Protein AF-A0A8T7GUC9-F1 (afdb_monomer_lite)

Structure (mmCIF, N/CA/C/O backbone):
data_AF-A0A8T7GUC9-F1
#
_entry.id   AF-A0A8T7GUC9-F1
#
loop_
_atom_site.group_PDB
_atom_site.id
_atom_site.type_symbol
_atom_site.label_atom_id
_atom_site.label_alt_id
_atom_site.label_comp_id
_atom_site.label_asym_id
_atom_site.label_entity_id
_atom_site.label_seq_id
_atom_site.pdbx_PDB_ins_code
_atom_site.Cartn_x
_atom_site.Cartn_y
_atom_site.Cartn_z
_atom_site.occupancy
_atom_site.B_iso_or_equiv
_atom_site.auth_seq_id
_atom_site.auth_comp_id
_atom_site.auth_asym_id
_atom_site.auth_atom_id
_atom_site.pdbx_PDB_model_num
ATOM 1 N N . MET A 1 1 ? 23.635 9.190 18.626 1.00 53.66 1 MET A N 1
ATOM 2 C CA . MET A 1 1 ? 22.286 9.699 18.311 1.00 53.66 1 MET A CA 1
ATOM 3 C C . MET A 1 1 ? 22.229 9.868 16.805 1.00 53.66 1 MET A C 1
ATOM 5 O O . MET A 1 1 ? 22.880 10.772 16.297 1.00 53.66 1 MET A O 1
ATOM 9 N N . ALA A 1 2 ? 21.595 8.949 16.072 1.00 62.84 2 ALA A N 1
ATOM 10 C CA . ALA A 1 2 ? 21.289 9.241 14.674 1.00 62.84 2 ALA A CA 1
ATOM 11 C C . ALA A 1 2 ? 20.341 10.440 14.715 1.00 62.84 2 ALA A C 1
ATOM 13 O O . ALA A 1 2 ? 19.281 10.350 15.325 1.00 62.84 2 ALA A O 1
ATOM 14 N N . SER A 1 3 ? 20.786 11.591 14.218 1.00 78.69 3 SER A N 1
ATOM 15 C CA . SER A 1 3 ? 19.958 12.787 14.212 1.00 78.69 3 SER A CA 1
ATOM 16 C C . SER A 1 3 ? 18.722 12.484 13.375 1.00 78.69 3 SER A C 1
ATOM 18 O O . SER A 1 3 ? 18.846 11.925 12.287 1.00 78.69 3 SER A O 1
ATOM 20 N N . ASP A 1 4 ? 17.534 12.848 13.850 1.00 84.94 4 ASP A N 1
ATOM 21 C CA . ASP A 1 4 ? 16.271 12.621 13.128 1.00 84.94 4 ASP A CA 1
ATOM 22 C C . ASP A 1 4 ? 16.332 13.152 11.680 1.00 84.94 4 ASP A C 1
ATOM 24 O O . ASP A 1 4 ? 15.711 12.621 10.761 1.00 84.94 4 ASP A O 1
ATOM 28 N N . LYS A 1 5 ? 17.200 14.145 11.448 1.00 86.00 5 LYS A N 1
ATOM 29 C CA . LYS A 1 5 ? 17.576 14.687 10.139 1.00 86.00 5 LYS A CA 1
ATOM 30 C C . LYS A 1 5 ? 18.232 13.664 9.196 1.00 86.00 5 LYS A C 1
ATOM 32 O O . LYS A 1 5 ? 17.953 13.689 8.002 1.00 86.00 5 LYS A O 1
ATOM 37 N N . ALA A 1 6 ? 19.088 12.777 9.701 1.00 91.00 6 ALA A N 1
ATOM 38 C CA . ALA A 1 6 ? 19.717 11.712 8.921 1.00 91.00 6 ALA A CA 1
ATOM 39 C C . ALA A 1 6 ? 18.705 10.628 8.529 1.00 91.00 6 ALA A C 1
ATOM 41 O O . ALA A 1 6 ? 18.704 10.184 7.382 1.00 91.00 6 ALA A O 1
ATOM 42 N N . LEU A 1 7 ? 17.805 10.255 9.446 1.00 93.00 7 LEU A N 1
ATOM 43 C CA . LEU A 1 7 ? 16.736 9.301 9.148 1.00 93.00 7 LEU A CA 1
ATOM 44 C C . LEU A 1 7 ? 15.741 9.882 8.134 1.00 93.00 7 LEU A C 1
ATOM 46 O O . LEU A 1 7 ? 15.377 9.205 7.175 1.00 93.00 7 LEU A O 1
ATOM 50 N N . GLY A 1 8 ? 15.372 11.157 8.290 1.00 91.81 8 GLY A N 1
ATOM 51 C CA . GLY A 1 8 ? 14.528 11.871 7.331 1.00 91.81 8 GLY A CA 1
ATOM 52 C C . GLY A 1 8 ? 15.168 11.991 5.945 1.00 91.81 8 GLY A C 1
ATOM 53 O O . GLY A 1 8 ? 14.508 11.732 4.940 1.00 91.81 8 GLY A O 1
ATOM 54 N N . ALA A 1 9 ? 16.463 12.316 5.872 1.00 93.19 9 ALA A N 1
ATOM 55 C CA . ALA A 1 9 ? 17.191 12.385 4.604 1.00 93.19 9 ALA A CA 1
ATOM 56 C C . ALA A 1 9 ? 17.298 11.012 3.920 1.00 93.19 9 ALA A C 1
ATOM 58 O O . ALA A 1 9 ? 17.094 10.914 2.711 1.00 93.19 9 ALA A O 1
ATOM 59 N N . LEU A 1 10 ? 17.560 9.949 4.689 1.00 94.44 10 LEU A N 1
ATOM 60 C CA . LEU A 1 10 ? 17.575 8.578 4.182 1.00 94.44 10 LEU A CA 1
ATOM 61 C C . LEU A 1 10 ? 16.208 8.199 3.593 1.00 94.44 10 LEU A C 1
ATOM 63 O O . LEU A 1 10 ? 16.142 7.731 2.459 1.00 94.44 10 LEU A O 1
ATOM 67 N N . LEU A 1 11 ? 15.121 8.448 4.330 1.00 94.75 11 LEU A N 1
ATOM 68 C CA . LEU A 1 11 ? 13.751 8.182 3.879 1.00 94.75 11 LEU A CA 1
ATOM 69 C C . LEU A 1 11 ? 13.403 8.937 2.593 1.00 94.75 11 LEU A C 1
ATOM 71 O O . LEU A 1 11 ? 12.805 8.359 1.688 1.00 94.75 11 LEU A O 1
ATOM 75 N N . LEU A 1 12 ? 13.806 10.205 2.492 1.00 94.19 1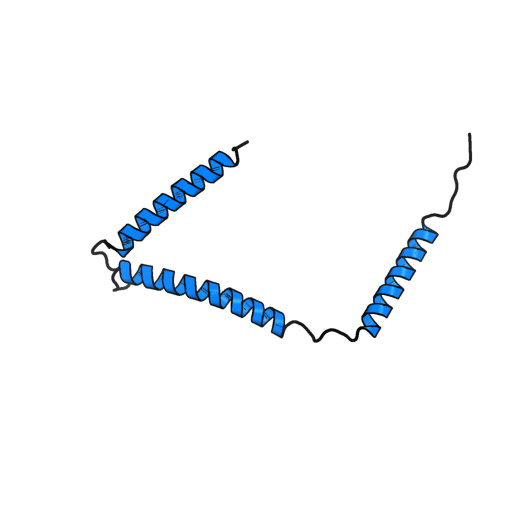2 LEU A N 1
ATOM 76 C CA . LEU A 1 12 ? 13.586 11.026 1.304 1.00 94.19 12 LEU A CA 1
ATOM 77 C C . LEU A 1 12 ? 14.312 10.427 0.091 1.00 94.19 12 LEU A C 1
ATOM 79 O O . LEU A 1 12 ? 13.691 10.208 -0.949 1.00 94.19 12 LEU A O 1
ATOM 83 N N . ILE A 1 13 ? 15.598 10.097 0.233 1.00 96.62 13 ILE A N 1
ATOM 84 C CA . ILE A 1 13 ? 16.398 9.505 -0.848 1.00 96.62 13 ILE A CA 1
ATOM 85 C C . ILE A 1 13 ? 15.803 8.164 -1.289 1.00 96.62 13 ILE A C 1
ATOM 87 O O . ILE A 1 13 ? 15.618 7.939 -2.484 1.00 96.62 13 ILE A O 1
ATOM 91 N N . VAL A 1 14 ? 15.451 7.298 -0.337 1.00 96.94 14 VAL A N 1
ATOM 92 C CA . VAL A 1 14 ? 14.822 6.003 -0.629 1.00 96.94 14 VAL A CA 1
ATOM 93 C C . VAL A 1 14 ? 13.497 6.200 -1.363 1.00 96.94 14 VAL A C 1
ATOM 95 O O . VAL A 1 14 ? 13.263 5.539 -2.372 1.00 96.94 14 VAL A O 1
ATOM 98 N N . SER A 1 15 ? 12.660 7.139 -0.920 1.00 94.81 15 SER A N 1
ATOM 99 C CA . SER A 1 15 ? 11.382 7.444 -1.570 1.00 94.81 15 SER A CA 1
ATOM 100 C C . SER A 1 15 ? 11.569 7.917 -3.015 1.00 94.81 15 SER A C 1
ATOM 102 O O . SER A 1 15 ? 10.929 7.385 -3.922 1.00 94.81 15 SER A O 1
ATOM 104 N N . ILE A 1 16 ? 12.508 8.838 -3.263 1.00 96.88 16 ILE A N 1
ATOM 105 C CA . ILE A 1 16 ? 12.829 9.298 -4.624 1.00 96.88 16 ILE A CA 1
ATOM 106 C C . ILE A 1 16 ? 13.274 8.127 -5.503 1.00 96.88 16 ILE A C 1
ATOM 108 O O . ILE A 1 16 ? 12.793 7.990 -6.628 1.00 96.88 16 ILE A O 1
ATOM 112 N N . ILE A 1 17 ? 14.162 7.268 -4.997 1.00 96.62 17 ILE A N 1
ATOM 113 C CA . ILE A 1 17 ? 14.641 6.099 -5.744 1.00 96.62 17 ILE A CA 1
ATOM 114 C C . ILE A 1 17 ? 13.470 5.179 -6.095 1.00 96.62 17 ILE A C 1
ATOM 116 O O . ILE A 1 17 ? 13.344 4.770 -7.248 1.00 96.62 17 ILE A O 1
ATOM 120 N N . VAL A 1 18 ? 12.586 4.890 -5.137 1.00 94.50 18 VAL A N 1
ATOM 121 C CA . VAL A 1 18 ? 11.403 4.053 -5.374 1.00 94.50 18 VAL A CA 1
ATOM 122 C C . VAL A 1 18 ? 10.492 4.672 -6.435 1.00 94.50 18 VAL A C 1
ATOM 124 O O . VAL A 1 18 ? 10.063 3.952 -7.333 1.00 94.50 18 VAL A O 1
ATOM 127 N N . ILE A 1 19 ? 10.242 5.985 -6.395 1.00 92.56 19 ILE A N 1
ATOM 128 C CA . ILE A 1 19 ? 9.417 6.684 -7.397 1.00 92.56 19 ILE A CA 1
ATOM 129 C C . ILE A 1 19 ? 10.028 6.557 -8.794 1.00 92.56 19 ILE A C 1
ATOM 131 O O . ILE A 1 19 ? 9.317 6.227 -9.744 1.00 92.56 19 ILE A O 1
ATOM 135 N N . ILE A 1 20 ? 11.337 6.785 -8.927 1.00 94.38 20 ILE A N 1
ATOM 136 C CA . ILE A 1 20 ? 12.033 6.702 -10.217 1.00 94.38 20 ILE A CA 1
ATOM 137 C C . ILE A 1 20 ? 11.991 5.270 -1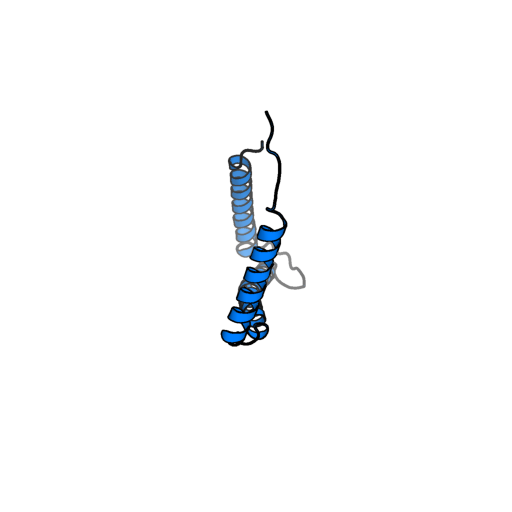0.758 1.00 94.38 20 ILE A C 1
ATOM 139 O O . ILE A 1 20 ? 11.640 5.066 -11.918 1.00 94.38 20 ILE A O 1
ATOM 143 N N . VAL A 1 21 ? 12.308 4.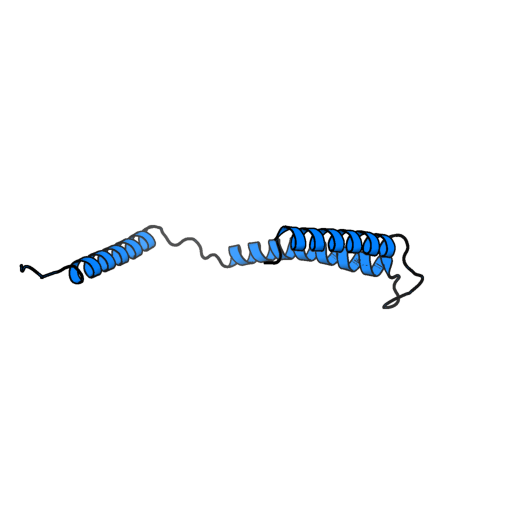274 -9.926 1.00 91.06 21 VAL A N 1
ATOM 144 C CA . VAL A 1 21 ? 12.313 2.860 -10.330 1.00 91.06 21 VAL A CA 1
ATOM 145 C C . VAL A 1 21 ? 10.907 2.387 -10.693 1.00 91.06 21 VAL A C 1
ATOM 147 O O . VAL A 1 21 ? 10.732 1.730 -11.717 1.00 91.06 21 VAL A O 1
ATOM 150 N N . TYR A 1 22 ? 9.900 2.738 -9.892 1.00 88.00 22 TYR A N 1
ATOM 151 C CA . TYR A 1 22 ? 8.504 2.401 -10.164 1.00 88.00 22 TYR A CA 1
ATOM 152 C C . TYR A 1 22 ? 8.014 3.054 -11.460 1.00 88.00 22 TYR A C 1
ATOM 154 O O . TYR A 1 22 ? 7.457 2.372 -12.318 1.00 88.00 22 TYR A O 1
ATOM 162 N N . GLY A 1 23 ? 8.273 4.353 -11.639 1.00 87.94 23 GLY A N 1
ATOM 163 C CA . GLY A 1 23 ? 7.931 5.075 -12.863 1.00 87.94 23 GLY A CA 1
ATOM 164 C C . GLY A 1 23 ? 8.599 4.458 -14.090 1.00 87.94 23 GLY A C 1
ATOM 165 O O . GLY A 1 23 ? 7.930 4.191 -15.085 1.00 87.94 23 GLY A O 1
ATOM 166 N N . TRP A 1 24 ? 9.892 4.140 -14.004 1.00 88.38 24 TRP A N 1
ATOM 167 C CA . TRP A 1 24 ? 10.603 3.448 -15.078 1.00 88.38 24 TRP A CA 1
ATOM 168 C C . TRP A 1 24 ? 9.979 2.086 -15.397 1.00 88.38 24 TRP A C 1
ATOM 170 O O . TRP A 1 24 ? 9.758 1.772 -16.561 1.00 88.38 24 TRP A O 1
ATOM 180 N N . LEU A 1 25 ? 9.655 1.284 -14.381 1.00 86.75 25 LEU A N 1
ATOM 181 C CA . LEU A 1 25 ? 9.083 -0.051 -14.565 1.00 86.75 25 LEU A CA 1
ATOM 182 C C . LEU A 1 25 ? 7.691 -0.013 -15.216 1.00 86.75 25 LEU A C 1
ATOM 184 O O . LEU A 1 25 ? 7.356 -0.920 -15.973 1.00 86.75 25 LEU A O 1
ATOM 188 N N . VAL A 1 26 ? 6.897 1.019 -14.924 1.00 85.88 26 VAL A N 1
ATOM 189 C CA . VAL A 1 26 ? 5.542 1.195 -15.468 1.00 85.88 26 VAL A CA 1
ATOM 190 C C . VAL A 1 26 ? 5.559 1.779 -16.883 1.00 85.88 26 VAL A C 1
ATOM 192 O O . VAL A 1 26 ? 4.811 1.310 -17.734 1.00 85.88 26 VAL A O 1
ATOM 195 N N . PHE A 1 27 ? 6.389 2.793 -17.153 1.00 85.00 27 PHE A N 1
ATOM 196 C CA . PHE A 1 27 ? 6.394 3.501 -18.444 1.00 85.00 27 PHE A CA 1
ATOM 197 C C . PHE A 1 27 ? 7.385 2.930 -19.466 1.00 85.00 27 PHE A C 1
ATOM 199 O O . PHE A 1 27 ? 7.189 3.099 -20.668 1.00 85.00 27 PHE A O 1
ATOM 206 N N . ALA A 1 28 ? 8.437 2.254 -19.008 1.00 84.62 28 ALA A N 1
ATOM 207 C CA . ALA A 1 28 ? 9.433 1.583 -19.839 1.00 84.62 28 ALA A CA 1
ATOM 208 C C . ALA A 1 28 ? 9.681 0.148 -19.327 1.00 84.62 28 ALA A C 1
ATOM 210 O O . ALA A 1 28 ? 10.812 -0.198 -18.955 1.00 84.62 28 ALA A O 1
ATOM 211 N N . PRO A 1 29 ? 8.633 -0.702 -19.274 1.00 80.12 29 PRO A N 1
ATOM 212 C CA . PRO A 1 29 ? 8.771 -2.062 -18.783 1.00 80.12 29 PRO A CA 1
ATOM 213 C C . PRO A 1 29 ? 9.774 -2.840 -19.643 1.00 80.12 29 PRO A C 1
ATOM 215 O O . PRO A 1 29 ? 9.732 -2.773 -20.876 1.00 80.12 29 PRO A O 1
ATOM 218 N N . PRO A 1 30 ? 10.671 -3.627 -19.028 1.00 77.50 30 PRO A N 1
ATOM 219 C CA . PRO A 1 30 ? 11.470 -4.574 -19.787 1.00 77.50 30 PRO A CA 1
ATOM 220 C C . PRO A 1 30 ? 10.543 -5.593 -20.465 1.00 77.50 30 PRO A C 1
ATOM 222 O O . PRO A 1 30 ? 9.486 -5.924 -19.928 1.00 77.50 30 PRO A O 1
ATOM 225 N N . VAL A 1 31 ? 10.968 -6.142 -21.611 1.00 74.88 31 VAL A N 1
ATOM 226 C CA . VAL A 1 31 ? 10.262 -7.211 -22.352 1.00 74.88 31 VAL A CA 1
ATOM 227 C C . VAL A 1 31 ? 10.365 -8.542 -21.590 1.00 74.88 31 VAL A C 1
ATOM 229 O O . VAL A 1 31 ? 10.932 -9.527 -22.053 1.00 74.88 31 VAL A O 1
ATOM 232 N N . LYS A 1 32 ? 9.895 -8.552 -20.347 1.00 76.25 32 LYS A N 1
ATOM 233 C CA . LYS A 1 32 ? 9.825 -9.705 -19.462 1.00 76.25 32 LYS A CA 1
ATOM 234 C C . LYS A 1 32 ? 8.366 -9.889 -19.090 1.00 76.25 32 LYS A C 1
ATOM 236 O O . LYS A 1 32 ? 7.709 -8.957 -18.636 1.00 76.25 32 LYS A O 1
ATOM 241 N N . THR A 1 33 ? 7.871 -11.097 -19.292 1.00 78.69 33 THR A N 1
ATOM 242 C CA . THR A 1 33 ? 6.524 -11.499 -18.906 1.00 78.69 33 THR A CA 1
ATOM 243 C C . THR A 1 33 ? 6.597 -12.315 -17.624 1.00 78.69 33 THR A C 1
ATOM 245 O O . THR A 1 33 ? 7.458 -13.181 -17.466 1.00 78.69 33 THR A O 1
ATOM 248 N N . VAL A 1 34 ? 5.702 -12.028 -16.684 1.00 75.94 34 VAL A N 1
ATOM 249 C CA . VAL A 1 34 ? 5.579 -12.757 -15.415 1.00 75.94 34 VAL A CA 1
ATOM 250 C C . VAL A 1 34 ? 4.124 -13.195 -15.281 1.00 75.94 34 VAL A C 1
ATOM 252 O O . VAL A 1 34 ? 3.219 -12.415 -15.563 1.00 75.94 34 VAL A O 1
ATOM 255 N N . PHE A 1 35 ? 3.887 -14.467 -14.938 1.00 77.00 35 PHE A N 1
ATOM 256 C CA . PHE A 1 35 ? 2.544 -15.079 -14.943 1.00 77.00 35 PHE A CA 1
ATOM 257 C C . PHE A 1 35 ? 1.776 -14.900 -16.272 1.00 77.00 35 PHE A C 1
ATOM 259 O O . PHE A 1 35 ? 0.557 -14.759 -16.286 1.00 77.00 35 PHE A O 1
ATOM 266 N N . GLY A 1 36 ? 2.491 -14.876 -17.405 1.00 78.88 36 GLY A N 1
ATOM 267 C CA . GLY A 1 36 ? 1.888 -14.701 -18.732 1.00 78.88 36 GLY A CA 1
ATOM 268 C C . GLY A 1 36 ? 1.350 -13.292 -19.010 1.00 78.88 36 GLY A C 1
ATOM 269 O O . GLY A 1 36 ? 0.580 -13.118 -19.951 1.00 78.88 36 GLY A O 1
ATOM 270 N N . GLN A 1 37 ? 1.724 -12.291 -18.206 1.00 79.19 37 GLN A N 1
ATOM 271 C CA . GLN A 1 37 ? 1.320 -10.893 -18.376 1.00 79.19 37 GLN A CA 1
ATOM 272 C C . GLN A 1 37 ? 2.547 -9.969 -18.467 1.00 79.19 37 GLN A C 1
ATOM 274 O O . GLN A 1 37 ? 3.603 -10.297 -17.910 1.00 79.19 37 GLN A O 1
ATOM 279 N N . PRO A 1 38 ? 2.429 -8.818 -19.153 1.00 84.19 38 PRO A N 1
ATOM 280 C CA . PRO A 1 38 ? 3.436 -7.762 -19.119 1.00 84.19 38 PRO A CA 1
ATOM 281 C C . PRO A 1 38 ? 3.647 -7.238 -17.692 1.00 84.19 38 PRO A C 1
ATOM 283 O O . PRO A 1 38 ? 2.697 -7.138 -16.908 1.00 84.19 38 PRO A O 1
ATOM 286 N N . LEU A 1 39 ? 4.898 -6.931 -17.340 1.00 82.69 39 LEU A N 1
ATOM 287 C CA . LEU A 1 39 ? 5.261 -6.472 -15.996 1.00 82.69 39 LEU A CA 1
ATOM 288 C C . LEU A 1 39 ? 4.600 -5.144 -15.614 1.00 82.69 39 LEU A C 1
ATOM 290 O O . LEU A 1 39 ? 4.157 -5.007 -14.479 1.00 82.69 39 LEU A O 1
ATOM 294 N N . ASP A 1 40 ? 4.490 -4.199 -16.542 1.00 82.12 40 ASP A N 1
ATOM 295 C CA . ASP A 1 40 ? 3.778 -2.927 -16.374 1.00 82.12 40 ASP A CA 1
ATOM 296 C C . ASP A 1 40 ? 2.324 -3.145 -15.958 1.00 82.12 40 ASP A C 1
ATOM 298 O O . ASP A 1 40 ? 1.873 -2.601 -14.947 1.00 82.12 40 ASP A O 1
ATOM 302 N N . ILE A 1 41 ? 1.607 -4.008 -16.682 1.00 85.81 41 ILE A N 1
ATOM 303 C CA . ILE A 1 41 ? 0.206 -4.317 -16.390 1.00 85.81 41 ILE A CA 1
ATOM 304 C C . ILE A 1 41 ? 0.087 -5.004 -15.029 1.00 85.81 41 ILE A C 1
ATOM 306 O O . ILE A 1 41 ? -0.806 -4.674 -14.248 1.00 85.81 41 ILE A O 1
ATOM 310 N N . LEU A 1 42 ? 0.973 -5.953 -14.718 1.00 87.44 42 LEU A N 1
ATOM 311 C CA . LEU A 1 42 ? 0.962 -6.641 -13.428 1.00 87.44 42 LEU A CA 1
ATOM 312 C C . LEU A 1 42 ? 1.184 -5.660 -12.267 1.00 87.44 42 LEU A C 1
ATOM 314 O O . LEU A 1 42 ? 0.431 -5.682 -11.293 1.00 87.44 42 LEU A O 1
ATOM 318 N N . VAL A 1 43 ? 2.181 -4.784 -12.389 1.00 87.19 43 VAL A N 1
ATOM 319 C CA . VAL A 1 43 ? 2.523 -3.775 -11.380 1.00 87.19 43 VAL A CA 1
ATOM 320 C C . VAL A 1 43 ? 1.363 -2.802 -11.178 1.00 87.19 43 VAL A C 1
ATOM 322 O O . VAL A 1 43 ? 0.963 -2.580 -10.037 1.00 87.19 43 VAL A O 1
ATOM 325 N N . LEU A 1 44 ? 0.763 -2.296 -12.260 1.00 89.06 44 LEU A N 1
ATOM 326 C CA . LEU A 1 44 ? -0.406 -1.413 -12.200 1.00 89.06 44 LEU A CA 1
ATOM 327 C C . LEU A 1 44 ? -1.628 -2.085 -11.563 1.00 89.06 44 LEU A C 1
ATOM 329 O O . LEU A 1 44 ? -2.343 -1.457 -10.783 1.00 89.06 44 LEU A O 1
ATOM 333 N N . LYS A 1 45 ? -1.872 -3.367 -11.858 1.00 90.06 45 LYS A N 1
ATOM 334 C CA . LYS A 1 45 ? -2.969 -4.127 -11.235 1.00 90.06 45 LYS A CA 1
ATOM 335 C C . LYS A 1 45 ? -2.758 -4.270 -9.734 1.00 90.06 45 LYS A C 1
ATOM 337 O O . LYS A 1 45 ? -3.708 -4.094 -8.976 1.00 90.06 45 LYS A O 1
ATOM 342 N N . ILE A 1 46 ? -1.531 -4.567 -9.306 1.00 91.62 46 ILE A N 1
ATOM 343 C CA . ILE A 1 46 ? -1.201 -4.703 -7.885 1.00 91.62 46 ILE A CA 1
ATOM 344 C C . ILE A 1 46 ? -1.346 -3.357 -7.175 1.00 91.62 46 ILE A C 1
ATOM 346 O O . ILE A 1 46 ? -2.017 -3.295 -6.150 1.00 91.62 46 ILE A O 1
ATOM 350 N N . THR A 1 47 ? -0.777 -2.273 -7.704 1.00 92.25 47 THR A N 1
ATOM 351 C CA . THR A 1 47 ? -0.867 -0.959 -7.047 1.00 92.25 47 THR A CA 1
ATOM 352 C C . THR A 1 47 ? -2.288 -0.413 -7.025 1.00 92.25 47 THR A C 1
ATOM 354 O O . THR A 1 47 ? -2.725 0.084 -5.987 1.00 92.25 47 THR A O 1
ATOM 357 N N . GLY A 1 48 ? -3.043 -0.578 -8.114 1.00 92.12 48 GLY A N 1
ATOM 358 C CA . GLY A 1 48 ? -4.466 -0.248 -8.156 1.00 92.12 48 GLY A CA 1
ATOM 359 C C . GLY A 1 48 ? -5.276 -1.046 -7.133 1.00 92.12 48 GLY A C 1
ATOM 360 O O . GLY A 1 48 ? -6.067 -0.470 -6.389 1.00 92.12 48 GLY A O 1
ATOM 361 N N . PHE A 1 49 ? -5.036 -2.356 -7.030 1.00 95.44 49 PHE A N 1
ATOM 362 C CA . PHE A 1 49 ? -5.687 -3.198 -6.028 1.00 95.44 49 PHE A CA 1
ATOM 363 C C . PHE A 1 49 ? -5.328 -2.778 -4.599 1.00 95.44 49 PHE A C 1
ATOM 365 O O . PHE A 1 49 ? -6.224 -2.657 -3.772 1.00 95.44 49 PHE A O 1
ATOM 372 N N . VAL A 1 50 ? -4.052 -2.509 -4.307 1.00 96.50 50 VAL A N 1
ATOM 373 C CA . VAL A 1 50 ? -3.605 -2.049 -2.981 1.00 96.50 50 VAL A CA 1
ATOM 374 C C . VAL A 1 50 ? -4.261 -0.719 -2.615 1.00 96.50 50 VAL A C 1
ATOM 376 O O . VAL A 1 50 ? -4.746 -0.578 -1.495 1.00 96.50 50 VAL A O 1
ATOM 379 N N . ALA A 1 51 ? -4.344 0.233 -3.548 1.00 94.44 51 ALA A N 1
ATOM 380 C CA . ALA A 1 51 ? -5.019 1.508 -3.312 1.00 94.44 51 ALA A CA 1
ATOM 381 C C . ALA A 1 51 ? -6.498 1.307 -2.938 1.00 94.44 51 ALA A C 1
ATOM 383 O O . ALA A 1 51 ? -6.968 1.856 -1.940 1.00 94.44 51 ALA A O 1
ATOM 384 N N . VAL A 1 52 ? -7.214 0.465 -3.689 1.00 96.31 52 VAL A N 1
ATOM 385 C CA . VAL A 1 52 ? -8.612 0.113 -3.397 1.00 96.31 52 VAL A CA 1
ATOM 386 C C . VAL A 1 52 ? -8.722 -0.624 -2.057 1.00 96.31 52 VAL A C 1
ATOM 388 O O . VAL A 1 52 ? -9.565 -0.275 -1.234 1.00 96.31 52 VAL A O 1
ATOM 391 N N . ALA A 1 53 ? -7.850 -1.595 -1.790 1.00 96.94 53 ALA A N 1
ATOM 392 C CA . ALA A 1 53 ? -7.848 -2.383 -0.561 1.00 96.94 53 ALA A CA 1
ATOM 393 C C . ALA A 1 53 ? -7.597 -1.529 0.688 1.00 96.94 53 ALA A C 1
ATOM 395 O O . ALA A 1 53 ? -8.208 -1.787 1.719 1.00 96.94 53 ALA A O 1
ATOM 396 N N . ILE A 1 54 ? -6.758 -0.492 0.609 1.00 97.38 54 ILE A N 1
ATOM 397 C CA . ILE A 1 54 ? -6.552 0.452 1.718 1.00 97.38 54 ILE A CA 1
ATOM 398 C C . ILE A 1 54 ? -7.845 1.223 2.004 1.00 97.38 54 ILE A C 1
ATOM 40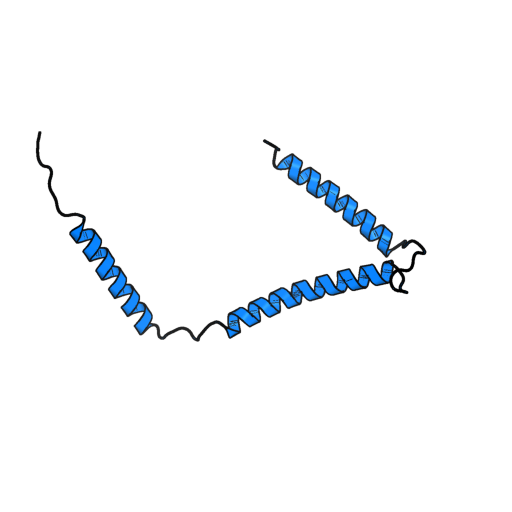0 O O . ILE A 1 54 ? -8.288 1.272 3.151 1.00 97.38 54 ILE A O 1
ATOM 404 N N . VAL A 1 55 ? -8.482 1.781 0.970 1.00 96.88 55 VAL A N 1
ATOM 405 C CA . VAL A 1 55 ? -9.731 2.546 1.123 1.00 96.88 55 VAL A CA 1
ATOM 406 C C . VAL A 1 55 ? -10.840 1.669 1.705 1.00 96.88 55 VAL A C 1
ATOM 408 O O . VAL A 1 55 ? -11.456 2.026 2.710 1.00 96.88 55 VAL A O 1
ATOM 411 N N . PHE A 1 56 ? -11.070 0.495 1.119 1.00 96.38 56 PHE A N 1
ATOM 412 C CA . PHE A 1 56 ? -12.094 -0.432 1.600 1.00 96.38 56 PHE A CA 1
ATOM 413 C C . PHE A 1 56 ? -11.726 -1.094 2.927 1.00 96.38 56 PHE A C 1
ATOM 415 O O . PHE A 1 56 ? -12.623 -1.427 3.692 1.00 96.38 56 PHE A O 1
ATOM 422 N N . GLY A 1 57 ? -10.441 -1.242 3.242 1.00 96.94 57 GLY A N 1
ATOM 423 C CA . GLY A 1 57 ? -9.980 -1.700 4.549 1.00 96.94 57 GLY A CA 1
ATOM 424 C C . GLY A 1 57 ? -10.374 -0.722 5.652 1.00 96.94 57 GLY A C 1
ATOM 425 O O . GLY A 1 57 ? -10.914 -1.141 6.674 1.00 96.94 57 GLY A O 1
ATOM 426 N N . ILE A 1 58 ? -10.197 0.583 5.417 1.00 96.69 58 ILE A N 1
ATOM 427 C CA . ILE A 1 58 ? -10.641 1.628 6.352 1.00 96.69 58 ILE A CA 1
ATOM 428 C C . ILE A 1 58 ? -12.171 1.630 6.468 1.00 96.69 58 ILE A C 1
ATOM 430 O O . ILE A 1 58 ? -12.695 1.597 7.579 1.00 96.69 58 ILE A O 1
ATOM 434 N N . LEU A 1 59 ? -12.897 1.625 5.343 1.00 95.69 59 LEU A N 1
ATOM 435 C CA . LEU A 1 59 ? -14.367 1.593 5.354 1.00 95.69 59 LEU A CA 1
ATOM 436 C C . LEU A 1 59 ? -14.915 0.344 6.054 1.00 95.69 59 LEU A C 1
ATOM 438 O O . LEU A 1 59 ? -15.858 0.439 6.834 1.00 95.69 59 LEU A O 1
ATOM 442 N N . GLY A 1 60 ? -14.308 -0.813 5.802 1.00 95.88 60 GLY A N 1
ATOM 443 C CA . GLY A 1 60 ? -14.658 -2.076 6.437 1.00 95.88 60 GLY A CA 1
ATOM 444 C C . GLY A 1 60 ? -14.391 -2.055 7.937 1.00 95.88 60 GLY A C 1
ATOM 445 O O . GLY A 1 60 ? -15.237 -2.505 8.701 1.00 95.88 60 GLY A O 1
ATOM 446 N N . TRP A 1 61 ? -13.270 -1.476 8.376 1.00 95.25 61 TRP A N 1
ATOM 447 C CA . TRP A 1 61 ? -12.978 -1.303 9.799 1.00 95.25 61 TRP A CA 1
ATOM 448 C C . TRP A 1 61 ? -13.985 -0.375 10.485 1.00 95.25 61 TRP A C 1
ATOM 450 O O . TRP A 1 61 ? -14.511 -0.717 11.540 1.00 95.25 61 TRP A O 1
ATOM 460 N N . ILE A 1 62 ? -14.319 0.764 9.869 1.00 93.62 62 ILE A N 1
ATOM 461 C CA . ILE A 1 62 ? -15.344 1.676 10.398 1.00 93.62 62 ILE A CA 1
ATOM 462 C C . ILE A 1 62 ? -16.695 0.957 10.475 1.00 93.62 62 ILE A C 1
ATOM 464 O O . ILE A 1 62 ? -17.343 0.971 11.522 1.00 93.62 62 ILE A O 1
ATOM 468 N N . GLY A 1 63 ? -17.095 0.273 9.400 1.00 94.06 63 GLY A N 1
ATOM 469 C CA . GLY A 1 63 ? -18.319 -0.524 9.365 1.00 94.06 63 GLY A CA 1
ATOM 470 C C . GLY A 1 63 ? -18.345 -1.605 10.445 1.00 94.06 63 GLY A C 1
ATOM 471 O O . GLY A 1 63 ? -19.364 -1.773 11.110 1.00 94.06 63 GLY A O 1
ATOM 472 N N . TYR A 1 64 ? -17.213 -2.273 10.680 1.00 92.50 64 TYR A N 1
ATOM 473 C CA . TYR A 1 64 ? -17.050 -3.229 11.769 1.00 92.50 64 TYR A CA 1
ATOM 474 C C . TYR A 1 64 ? -17.271 -2.557 13.126 1.00 92.50 64 TYR A C 1
ATOM 476 O O . TYR A 1 64 ? -18.120 -3.016 13.883 1.00 92.50 64 TYR A O 1
ATOM 484 N N . THR A 1 65 ? -16.613 -1.425 13.401 1.00 90.56 65 THR A N 1
ATOM 485 C CA . THR A 1 65 ? -16.786 -0.721 14.682 1.00 90.56 65 THR A CA 1
ATOM 486 C C . THR A 1 65 ? -18.225 -0.268 14.920 1.00 90.56 65 THR A C 1
ATOM 488 O O . THR A 1 65 ? -18.716 -0.451 16.027 1.00 90.56 65 THR A O 1
ATOM 491 N N . LEU A 1 66 ? -18.930 0.222 13.894 1.00 87.38 66 LEU A N 1
ATOM 492 C CA . LEU A 1 66 ? -20.337 0.631 13.999 1.00 87.38 66 LEU A CA 1
ATOM 493 C C . LEU A 1 66 ? -21.282 -0.556 14.218 1.00 87.38 66 LEU A C 1
ATOM 495 O O . LEU A 1 66 ? -22.244 -0.453 14.974 1.00 87.38 66 LEU A O 1
ATOM 499 N N . ALA A 1 67 ? -21.013 -1.693 13.574 1.00 85.81 67 ALA A N 1
ATOM 500 C CA . ALA A 1 67 ? -21.789 -2.911 13.785 1.00 85.81 67 ALA A CA 1
ATOM 501 C C . ALA A 1 67 ? -21.571 -3.490 15.192 1.00 85.81 67 ALA A C 1
ATOM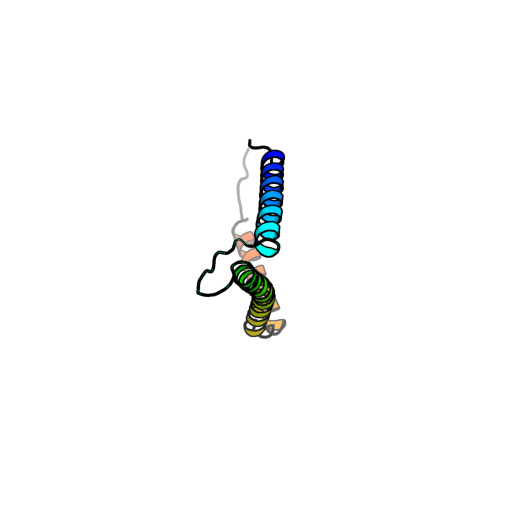 503 O O . ALA A 1 67 ? -22.472 -4.111 15.753 1.00 85.81 67 ALA A O 1
ATOM 504 N N . THR A 1 68 ? -20.381 -3.287 15.761 1.00 84.88 68 THR A N 1
ATOM 505 C CA . THR A 1 68 ? -20.015 -3.786 17.090 1.00 84.88 68 THR A CA 1
ATOM 506 C C . THR A 1 68 ? -20.209 -2.775 18.213 1.00 84.88 68 THR A C 1
ATOM 508 O O . THR A 1 68 ? -19.963 -3.132 19.360 1.00 84.88 68 THR A O 1
ATOM 511 N N . THR A 1 69 ? -20.627 -1.536 17.933 1.00 72.88 69 THR A N 1
ATOM 512 C CA . THR A 1 69 ? -21.043 -0.603 18.985 1.00 72.88 69 THR A CA 1
ATOM 513 C C . THR A 1 69 ? -22.457 -0.973 19.425 1.00 72.88 69 THR A C 1
ATOM 515 O O . THR A 1 69 ? -23.400 -0.726 18.667 1.00 72.88 69 THR A O 1
ATOM 518 N N . PRO A 1 70 ? -22.642 -1.577 20.617 1.00 62.88 70 PRO A N 1
ATOM 519 C CA . PRO A 1 70 ? -23.970 -1.743 21.178 1.00 62.88 70 PRO A CA 1
ATOM 520 C C . PRO A 1 70 ? -24.595 -0.354 21.365 1.00 62.88 70 PRO A C 1
ATOM 522 O O . PRO A 1 70 ? -23.872 0.603 21.662 1.00 62.88 70 PRO A O 1
ATOM 525 N N . PRO A 1 71 ? -25.916 -0.220 21.163 1.00 62.88 71 PRO A N 1
ATOM 526 C CA . PRO A 1 71 ? -26.611 1.042 21.360 1.00 62.88 71 PRO A CA 1
ATOM 527 C C . PRO A 1 71 ? -26.239 1.612 22.737 1.00 62.88 71 PRO A C 1
ATOM 529 O O . PRO A 1 71 ? -26.184 0.846 23.704 1.00 62.88 71 PRO A O 1
ATOM 532 N N . PRO A 1 72 ? -25.918 2.916 22.816 1.00 66.62 72 PRO A N 1
ATOM 533 C CA . PRO A 1 72 ? -25.482 3.550 24.054 1.00 66.62 72 PRO A CA 1
ATOM 534 C C . PRO A 1 72 ? -26.463 3.194 25.172 1.00 66.62 72 PRO A C 1
ATOM 536 O O . PRO A 1 72 ? -27.673 3.367 25.008 1.00 66.62 72 PRO A O 1
ATOM 539 N N . LYS A 1 73 ? -25.946 2.632 26.275 1.00 59.72 73 LYS A N 1
ATOM 540 C CA . LYS A 1 73 ? -26.768 2.278 27.438 1.00 59.72 73 LYS A CA 1
ATOM 541 C C . LYS A 1 73 ? -27.529 3.529 27.916 1.00 59.72 73 LYS A C 1
ATOM 543 O O . LYS A 1 73 ? -26.982 4.631 27.803 1.00 59.72 73 LYS A O 1
ATOM 548 N N . PRO A 1 74 ? -28.761 3.391 28.439 1.00 70.94 74 PRO A N 1
ATOM 549 C CA . PRO A 1 74 ? -29.492 4.509 29.025 1.00 70.94 74 PRO A CA 1
ATOM 550 C C . PRO A 1 74 ? -28.618 5.241 30.051 1.00 70.94 74 PRO A C 1
ATOM 552 O O . PRO A 1 74 ? -27.980 4.613 30.892 1.00 70.94 74 PRO A O 1
ATOM 555 N N . ILE A 1 75 ? -28.587 6.571 29.965 1.00 60.69 75 ILE A N 1
ATOM 556 C CA . ILE A 1 75 ? -27.704 7.460 30.744 1.00 60.69 75 ILE A CA 1
ATOM 557 C C . ILE A 1 75 ? -27.824 7.204 32.262 1.00 60.69 75 ILE A C 1
ATOM 559 O O . ILE A 1 75 ? -26.846 7.322 32.993 1.00 60.69 75 ILE A O 1
ATOM 563 N N . GLU A 1 76 ? -28.997 6.757 32.714 1.00 63.34 76 GLU A N 1
ATOM 564 C CA . GLU A 1 76 ? -29.319 6.479 34.117 1.00 63.34 76 GLU A CA 1
ATOM 565 C C . GLU A 1 76 ? -28.510 5.333 34.753 1.00 63.34 76 GLU A C 1
ATOM 567 O O . GLU A 1 76 ? -28.286 5.353 35.963 1.00 63.34 76 GLU A O 1
ATOM 572 N N . GLU A 1 77 ? -28.080 4.322 33.989 1.00 64.44 77 GLU A N 1
ATOM 573 C CA . GLU A 1 77 ? -27.257 3.222 34.530 1.00 64.44 77 GLU A CA 1
ATOM 574 C C . GLU A 1 77 ? -25.785 3.634 34.651 1.00 64.44 77 GLU A C 1
ATOM 576 O O . GLU A 1 77 ? -25.115 3.271 35.614 1.00 64.44 77 GLU A O 1
ATOM 581 N N . ILE A 1 78 ? -25.307 4.461 33.716 1.00 65.62 78 ILE A N 1
ATOM 582 C CA . ILE A 1 78 ? -23.931 4.970 33.691 1.00 65.62 78 ILE A CA 1
ATOM 583 C C . ILE A 1 78 ? -23.711 5.987 34.820 1.00 65.62 78 ILE A C 1
ATOM 585 O O . ILE A 1 78 ? -22.685 5.932 35.493 1.00 65.62 78 ILE A O 1
ATOM 589 N N . GLU A 1 79 ? -24.672 6.883 35.078 1.00 65.81 79 GLU A N 1
ATOM 590 C CA . GLU A 1 79 ? -24.595 7.808 36.220 1.00 65.81 79 GLU A CA 1
ATOM 591 C C . GLU A 1 79 ? -24.554 7.063 37.559 1.00 65.81 79 GLU A C 1
ATOM 593 O O . GLU A 1 79 ? -23.760 7.421 38.427 1.00 65.81 79 GLU A O 1
ATOM 598 N N . LYS A 1 80 ? -25.345 5.993 37.714 1.00 72.19 80 LYS A N 1
ATOM 599 C CA . LYS A 1 80 ? -25.365 5.192 38.948 1.00 72.19 80 LYS A CA 1
ATOM 600 C C . LYS A 1 80 ? -24.074 4.404 39.169 1.00 72.19 80 LYS A C 1
ATOM 602 O O . LYS A 1 80 ? -23.586 4.385 40.295 1.00 72.19 80 LYS A O 1
ATOM 607 N N . GLU A 1 81 ? -23.510 3.790 38.126 1.00 73.06 81 GLU A N 1
ATOM 608 C CA . GLU A 1 81 ? -22.220 3.084 38.219 1.00 73.06 81 GLU A CA 1
ATOM 609 C C . GLU A 1 81 ? -21.071 4.056 38.558 1.00 73.06 81 GLU A C 1
ATOM 611 O O . GLU A 1 81 ? -20.259 3.764 39.435 1.00 73.06 81 GLU A O 1
ATOM 616 N N . ILE A 1 82 ? -21.041 5.246 37.943 1.00 75.81 82 ILE A N 1
ATOM 617 C CA . ILE A 1 82 ? -20.028 6.280 38.225 1.00 75.81 82 ILE A CA 1
ATOM 618 C C . ILE A 1 82 ? -20.178 6.840 39.645 1.00 75.81 82 ILE A C 1
ATOM 620 O O . ILE A 1 82 ? -19.179 7.068 40.328 1.00 75.81 82 ILE A O 1
ATOM 624 N N . GLU A 1 83 ? -21.408 7.062 40.112 1.00 76.38 83 GLU A N 1
ATOM 625 C CA . GLU A 1 83 ? -21.657 7.555 41.468 1.00 76.38 83 GLU A CA 1
ATOM 626 C C . GLU A 1 83 ? -21.283 6.510 42.535 1.00 76.38 83 GLU A C 1
ATOM 628 O O . GLU A 1 83 ? -20.747 6.867 43.588 1.00 76.38 83 GLU A O 1
ATOM 633 N N . GLU A 1 84 ? -21.512 5.218 42.272 1.00 80.00 84 GLU A N 1
ATOM 634 C CA . GLU A 1 84 ? -21.058 4.133 43.151 1.00 80.00 84 GLU A CA 1
ATOM 635 C C . GLU A 1 84 ? -19.530 3.984 43.175 1.00 80.00 84 GLU A C 1
ATOM 637 O O . GLU A 1 84 ? -18.966 3.782 44.255 1.00 80.00 84 GLU A O 1
ATOM 642 N N . GLU A 1 85 ? -18.845 4.098 42.033 1.00 77.88 85 GLU A N 1
ATOM 643 C CA . GLU A 1 85 ? -17.376 4.065 41.990 1.00 77.88 85 GLU A CA 1
ATOM 644 C C . GLU A 1 85 ? -16.751 5.285 42.678 1.00 77.88 85 GLU A C 1
ATOM 646 O O . GLU A 1 85 ? -15.814 5.122 43.461 1.00 77.88 85 GLU A O 1
ATOM 651 N N . LEU A 1 86 ? -17.305 6.487 42.480 1.00 79.12 86 LEU A N 1
ATOM 652 C CA . LEU A 1 86 ? -16.868 7.700 43.182 1.00 79.12 86 LEU A CA 1
ATOM 653 C C . LEU A 1 86 ? -17.036 7.569 44.699 1.00 79.12 86 LEU A C 1
ATOM 655 O O . LEU A 1 86 ? -16.107 7.880 45.444 1.00 79.12 86 LEU A O 1
ATOM 659 N N . LYS A 1 87 ? -18.179 7.048 45.163 1.00 78.38 87 LYS A N 1
ATOM 660 C CA . LYS A 1 87 ? -18.427 6.805 46.594 1.00 78.38 87 LYS A CA 1
ATOM 661 C C . LYS A 1 87 ? -17.472 5.772 47.189 1.00 78.38 87 LYS A C 1
ATOM 663 O O . LYS A 1 87 ? -17.097 5.905 48.352 1.00 78.38 87 LYS A O 1
ATOM 668 N N . LYS A 1 88 ? -17.078 4.743 46.432 1.00 81.81 88 LYS A N 1
ATOM 669 C CA . LYS A 1 88 ? -16.067 3.770 46.879 1.00 81.81 88 LYS A CA 1
ATOM 670 C C . LYS A 1 88 ? -14.680 4.401 46.967 1.00 81.81 88 LYS A C 1
ATOM 672 O O . LYS A 1 88 ? -14.046 4.251 48.005 1.00 81.81 88 LYS A O 1
ATOM 677 N N . LEU A 1 89 ? -14.262 5.160 45.951 1.00 80.31 89 LEU A N 1
ATOM 678 C CA . LEU A 1 89 ? -12.978 5.872 45.955 1.00 80.31 89 LEU A CA 1
ATOM 679 C C . LEU A 1 89 ? -12.869 6.868 47.116 1.00 80.31 89 LEU A C 1
ATOM 681 O O . LEU A 1 89 ? -11.836 6.955 47.773 1.00 80.31 89 LEU A O 1
ATOM 685 N N . GLU A 1 90 ? -13.937 7.619 47.383 1.00 76.31 90 GLU A N 1
ATOM 686 C CA . GLU A 1 90 ? -13.980 8.606 48.466 1.00 76.31 90 GLU A CA 1
ATOM 687 C C . GLU A 1 90 ? -13.910 7.931 49.844 1.00 76.31 90 GLU A C 1
ATOM 689 O O . GLU A 1 90 ? -13.265 8.433 50.767 1.00 76.31 90 GLU A O 1
ATOM 694 N N . LYS A 1 91 ? -14.512 6.744 49.965 1.00 77.69 91 LYS A N 1
ATOM 695 C CA . LYS A 1 91 ? -14.458 5.928 51.177 1.00 77.69 91 LYS A CA 1
ATOM 696 C C . LYS A 1 91 ? -13.082 5.294 51.388 1.00 77.69 91 LYS A C 1
ATOM 698 O O . LYS A 1 91 ? -12.581 5.350 52.504 1.00 77.69 91 LYS A O 1
ATOM 703 N N . GLU A 1 92 ? -12.444 4.787 50.335 1.00 75.69 92 GLU A N 1
ATOM 704 C CA . GLU A 1 92 ? -11.062 4.282 50.377 1.00 75.69 92 GLU A CA 1
ATOM 705 C C . GLU A 1 92 ? -10.071 5.402 50.736 1.00 75.69 92 GLU A C 1
ATOM 707 O O . GLU A 1 92 ? -9.261 5.238 51.647 1.00 75.69 92 GLU A O 1
ATOM 712 N N . MET A 1 93 ? -10.206 6.591 50.136 1.00 67.12 93 MET A N 1
ATOM 713 C CA . MET A 1 93 ? -9.393 7.762 50.492 1.00 67.12 93 MET A CA 1
ATOM 714 C C . MET A 1 93 ? -9.629 8.247 51.931 1.00 67.12 93 MET A C 1
ATOM 716 O O . MET A 1 93 ? -8.695 8.714 52.589 1.00 67.12 93 MET A O 1
ATOM 720 N N . SER A 1 94 ? -10.863 8.157 52.435 1.00 69.38 94 SER A N 1
ATOM 721 C CA . SER A 1 94 ? -11.194 8.524 53.816 1.00 69.38 94 SER A CA 1
ATOM 722 C C . SER A 1 94 ? -10.740 7.477 54.840 1.00 69.38 94 SER A C 1
ATOM 724 O O . SER A 1 94 ? -10.510 7.840 55.995 1.00 69.38 94 SER A O 1
ATOM 726 N N . GLU A 1 95 ? -10.625 6.206 54.451 1.00 65.12 95 GLU A N 1
ATOM 727 C CA . GLU A 1 95 ? -10.129 5.115 55.300 1.00 65.12 95 GLU A CA 1
ATOM 728 C C . GLU A 1 95 ? -8.587 5.057 55.313 1.00 65.12 95 GLU A C 1
ATOM 730 O O . GLU A 1 95 ? -8.001 4.790 56.363 1.00 65.12 95 GLU A O 1
ATOM 735 N N . GLU A 1 96 ? -7.909 5.410 54.213 1.00 59.84 96 GLU A N 1
ATOM 736 C CA . GLU A 1 96 ? -6.437 5.482 54.141 1.00 59.84 96 GLU A CA 1
ATOM 737 C C . GLU A 1 96 ? -5.840 6.777 54.743 1.00 59.84 96 GLU A C 1
ATOM 739 O O . GLU A 1 96 ? -4.657 6.820 55.083 1.00 59.84 96 GLU A O 1
ATOM 744 N N . GLY A 1 97 ? -6.642 7.832 54.942 1.00 51.12 97 GLY A N 1
ATOM 745 C CA . GLY A 1 97 ? -6.194 9.148 55.434 1.00 51.12 97 GLY A CA 1
ATOM 746 C C . GLY A 1 97 ? -6.207 9.378 56.960 1.00 51.12 97 GLY A C 1
ATOM 747 O O . GLY A 1 97 ? -6.002 10.511 57.402 1.00 51.12 97 GLY A O 1
ATOM 748 N N . GLY A 1 98 ? -6.463 8.357 57.786 1.00 39.47 98 GLY A N 1
ATOM 749 C CA . GLY A 1 98 ? -6.828 8.507 59.208 1.00 39.47 98 GLY A CA 1
ATOM 750 C C . GLY A 1 98 ? -5.775 8.187 60.294 1.00 39.47 98 GLY A C 1
ATOM 751 O O . GLY A 1 98 ? -6.047 7.322 61.117 1.00 39.47 98 GLY A O 1
ATOM 752 N N . ALA A 1 99 ? -4.671 8.959 60.361 1.00 44.88 99 ALA A N 1
ATOM 753 C CA . ALA A 1 99 ? -3.828 9.323 61.544 1.00 44.88 99 ALA A CA 1
ATOM 754 C C . ALA A 1 99 ? -3.028 8.230 62.334 1.00 44.88 99 ALA A C 1
ATOM 756 O O . ALA A 1 99 ? -3.384 7.059 62.259 1.00 44.88 99 ALA A O 1
ATOM 757 N N . PRO A 1 100 ? -1.993 8.553 63.175 1.00 55.28 100 PRO A N 1
ATOM 758 C CA . PRO A 1 100 ? -1.402 9.861 63.549 1.00 55.28 100 PRO A CA 1
ATOM 759 C C . PRO A 1 100 ? 0.162 9.917 63.598 1.00 55.28 100 PRO A C 1
ATOM 761 O O . PRO A 1 100 ? 0.829 8.905 63.792 1.00 55.28 100 PRO A O 1
ATOM 764 N N . ALA A 1 101 ? 0.767 11.117 63.573 1.00 40.44 101 ALA A N 1
ATOM 765 C CA . ALA A 1 101 ? 2.102 11.345 64.164 1.00 40.44 101 ALA A CA 1
ATOM 766 C C . ALA A 1 101 ? 2.313 12.811 64.589 1.00 40.44 101 ALA A C 1
ATOM 768 O O . ALA A 1 101 ? 2.995 13.602 63.945 1.00 40.44 101 ALA A O 1
ATOM 769 N N . GLU A 1 102 ? 1.728 13.147 65.733 1.00 47.59 102 GLU A N 1
ATOM 770 C CA . GLU A 1 102 ? 2.259 14.136 66.665 1.00 47.59 102 GLU A CA 1
ATOM 771 C C . GLU A 1 102 ? 3.554 13.570 67.291 1.00 47.59 102 GLU A C 1
ATOM 773 O O . GLU A 1 102 ? 3.500 12.484 67.873 1.00 47.59 102 GLU A O 1
ATOM 778 N N . LYS A 1 103 ? 4.706 14.259 67.165 1.00 41.88 103 LYS A N 1
ATOM 779 C CA . LYS A 1 103 ? 5.724 14.474 68.228 1.00 41.88 103 LYS A CA 1
ATOM 780 C C . LYS A 1 103 ? 7.069 15.017 67.705 1.00 41.88 103 LYS A C 1
ATOM 782 O O . LYS A 1 103 ? 7.733 14.359 66.911 1.00 41.88 103 LYS A O 1
ATOM 787 N N . LYS A 1 104 ? 7.495 16.085 68.397 1.00 36.50 104 LYS A N 1
ATOM 788 C CA . LYS A 1 104 ? 8.822 16.728 68.526 1.00 36.50 104 LYS A CA 1
ATOM 789 C C . LYS A 1 104 ? 9.234 17.779 67.502 1.00 36.50 104 LYS A C 1
ATOM 791 O O . LYS A 1 104 ? 9.490 17.426 66.338 1.00 36.50 104 LYS A O 1
#

pLDDT: mean 80.39, std 15.08, range [36.5, 97.38]

Secondary structure (DSSP, 8-state):
---HHHHHHHHHHHHHHHHHHHHHHHHS--S-EETTEEHHHHHHHHHHHHHHHHHHHHHHHHHHHHHHSPPPPPHHHHHHHHHHHHHHHHHHHHHHT-------

Foldseek 3Di:
DCPVVNVVVVVVVVVVVCVVVLVCCQVPNDPDDDPNHGSNVVSCVVVVVVVVCVVVVVVVVVVVVVVPDDDPDPVVVVVVVVVVVVVVVVVVCVVVVDDDDDDD

Radius of gyration: 30.42 Å; chains: 1; bounding box: 52×32×91 Å

Sequence (104 aa):
MASDKALGALLLIVSIIVIIVYGWLVFAPPVKTVFGQPLDILVLKITGFVAVAIVFGILGWIGYTLATTPPPKPIEEIEKEIEEELKKLEKEMSEE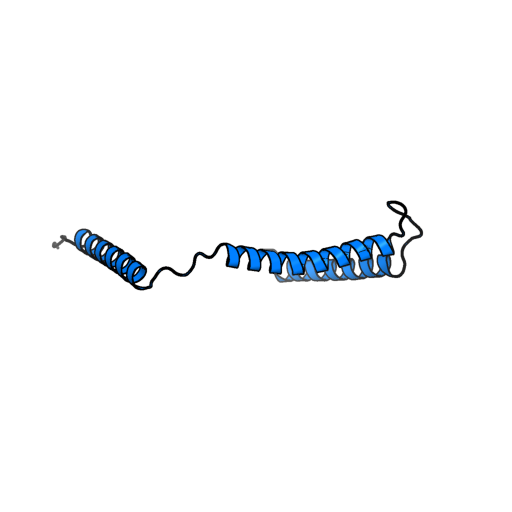GGAPAEKK